Protein AF-A0A8X6NR21-F1 (afdb_monomer_lite)

Structure (mmCIF, N/CA/C/O backbone):
data_AF-A0A8X6NR21-F1
#
_entry.id   AF-A0A8X6NR21-F1
#
loop_
_atom_site.group_PDB
_atom_site.id
_atom_site.type_symbol
_atom_site.label_atom_id
_atom_site.label_alt_id
_atom_site.label_comp_id
_atom_site.label_asym_id
_atom_site.label_entity_id
_atom_site.label_seq_id
_atom_site.pdbx_PDB_ins_code
_atom_site.Cartn_x
_atom_site.Cartn_y
_atom_site.Cartn_z
_atom_site.occupancy
_atom_site.B_iso_or_equiv
_atom_site.auth_seq_id
_atom_site.auth_comp_id
_atom_site.auth_asym_id
_atom_site.auth_atom_id
_atom_site.pdbx_PDB_model_num
ATOM 1 N N . MET A 1 1 ? -17.886 29.042 43.749 1.00 40.25 1 MET A N 1
ATOM 2 C CA . MET A 1 1 ? -17.310 27.798 44.294 1.00 40.25 1 MET A CA 1
ATOM 3 C C . MET A 1 1 ? -17.239 26.826 43.134 1.00 40.25 1 MET A C 1
ATOM 5 O O . MET A 1 1 ? -18.283 26.538 42.570 1.00 40.25 1 MET A O 1
ATOM 9 N N . ALA A 1 2 ? -16.041 26.471 42.668 1.00 50.81 2 ALA A N 1
ATOM 10 C CA . ALA A 1 2 ? -15.896 25.504 41.584 1.00 50.81 2 ALA A CA 1
ATOM 11 C C . ALA A 1 2 ? -16.081 24.106 42.188 1.00 50.81 2 ALA A C 1
ATOM 13 O O . ALA A 1 2 ? -15.256 23.679 42.990 1.00 50.81 2 ALA A O 1
ATOM 14 N N . GLU A 1 3 ? -17.200 23.450 41.881 1.00 58.75 3 GLU A N 1
ATOM 15 C CA . GLU A 1 3 ? -17.412 22.038 42.200 1.00 58.75 3 GLU A CA 1
ATOM 16 C C . GLU A 1 3 ? -16.395 21.216 41.404 1.00 58.75 3 GLU A C 1
ATOM 18 O O . GLU A 1 3 ? -16.490 21.086 40.182 1.00 58.75 3 GLU A O 1
ATOM 23 N N . GLU A 1 4 ? -15.377 20.701 42.088 1.00 60.81 4 GLU A N 1
ATOM 24 C CA . GLU A 1 4 ? -14.454 19.734 41.509 1.00 60.81 4 GLU A CA 1
ATOM 25 C C . GLU A 1 4 ? -15.207 18.418 41.310 1.00 60.81 4 GLU A C 1
ATOM 27 O O . GLU A 1 4 ? -15.343 17.608 42.225 1.00 60.81 4 GLU A O 1
ATOM 32 N N . VAL A 1 5 ? -15.751 18.224 40.107 1.00 62.97 5 VAL A N 1
ATOM 33 C CA . VAL A 1 5 ? -16.403 16.968 39.731 1.00 62.97 5 VAL A CA 1
ATOM 34 C C . VAL A 1 5 ? -15.390 15.831 39.920 1.00 62.97 5 VAL A C 1
ATOM 36 O O . VAL A 1 5 ? -14.319 15.863 39.299 1.00 62.97 5 VAL A O 1
ATOM 39 N N . PRO A 1 6 ? -15.690 14.818 40.752 1.00 70.19 6 PRO A N 1
ATOM 40 C CA . PRO A 1 6 ? -14.747 13.753 41.047 1.00 70.19 6 PRO A CA 1
ATOM 41 C C . PRO A 1 6 ? -14.345 13.036 39.755 1.00 70.19 6 PRO A C 1
ATOM 43 O O . PRO A 1 6 ? -15.181 12.713 38.910 1.00 70.19 6 PRO A O 1
ATOM 46 N N . GLN A 1 7 ? -13.048 12.753 39.592 1.00 61.66 7 GLN A N 1
ATOM 47 C CA . GLN A 1 7 ? -12.476 12.157 38.371 1.00 61.66 7 GLN A CA 1
ATOM 48 C C . GLN A 1 7 ? -13.188 10.863 37.921 1.00 61.66 7 GLN A C 1
ATOM 50 O O . GLN A 1 7 ? -13.223 10.546 36.730 1.00 61.66 7 GLN A O 1
ATOM 55 N N . GLN A 1 8 ? -13.810 10.138 38.855 1.00 63.38 8 GLN A N 1
ATOM 56 C CA . GLN A 1 8 ? -14.623 8.952 38.575 1.00 63.38 8 GLN A CA 1
ATOM 57 C C . GLN A 1 8 ? -15.921 9.257 37.811 1.00 63.38 8 GLN A C 1
ATOM 59 O O . GLN A 1 8 ? -16.367 8.441 37.006 1.00 63.38 8 GLN A O 1
ATOM 64 N N . GLU A 1 9 ? -16.535 10.415 38.035 1.00 70.69 9 GLU A N 1
ATOM 65 C CA . GLU A 1 9 ? -17.788 10.800 37.386 1.00 70.69 9 GLU A CA 1
ATOM 66 C C . GLU A 1 9 ? -17.547 11.238 35.939 1.00 70.69 9 GLU A C 1
ATOM 68 O O . GLU A 1 9 ? -18.259 10.814 35.029 1.00 70.69 9 GLU A O 1
ATOM 73 N N . LEU A 1 10 ? -16.439 11.947 35.696 1.00 69.12 10 LEU A N 1
ATOM 74 C CA . LEU A 1 10 ? -15.949 12.264 34.351 1.00 69.12 10 LEU A CA 1
ATOM 75 C C . LEU A 1 10 ? -15.644 11.001 33.527 1.00 69.12 10 LEU A C 1
ATOM 77 O O . LEU A 1 10 ? -15.939 10.956 32.332 1.00 69.12 10 LEU A O 1
ATOM 81 N N . ALA A 1 11 ? -15.079 9.960 34.148 1.00 75.75 11 ALA A N 1
ATOM 82 C CA . ALA A 1 11 ? -14.818 8.685 33.477 1.00 75.75 11 ALA A CA 1
ATOM 83 C C . ALA A 1 11 ? -16.121 7.964 33.082 1.00 75.75 11 ALA A C 1
ATOM 85 O O . ALA A 1 11 ? -16.253 7.502 31.946 1.00 75.75 11 ALA A O 1
ATOM 86 N N . LYS A 1 12 ? -17.115 7.936 33.980 1.00 80.31 12 LYS A N 1
ATOM 87 C CA . LYS A 1 12 ? -18.441 7.356 33.706 1.00 80.31 12 LYS A CA 1
ATOM 88 C C . LYS A 1 12 ? -19.175 8.101 32.593 1.00 80.31 12 LYS A C 1
ATOM 90 O O . LYS A 1 12 ? -19.742 7.460 31.712 1.00 80.31 12 LYS A O 1
ATOM 95 N N . GLN A 1 13 ? -19.118 9.434 32.588 1.00 84.06 13 GLN A N 1
ATOM 96 C CA . GLN A 1 13 ? -19.727 10.250 31.534 1.00 84.06 13 GLN A CA 1
ATOM 97 C C . GLN A 1 13 ? -19.091 9.977 30.163 1.00 84.06 13 GLN A C 1
ATOM 99 O O . GLN A 1 13 ? -19.808 9.806 29.177 1.00 84.06 13 GLN A O 1
ATOM 104 N N . LYS A 1 14 ? -17.758 9.850 30.095 1.00 83.56 14 LYS A N 1
ATOM 105 C CA . LYS A 1 14 ? -17.044 9.507 28.852 1.00 83.56 14 LYS A CA 1
ATOM 106 C C . LYS A 1 14 ? -17.383 8.103 28.350 1.00 83.56 14 LYS A C 1
ATOM 108 O O . LYS A 1 14 ? -17.638 7.938 27.158 1.00 83.56 14 LYS A O 1
ATOM 113 N N . LEU A 1 15 ? -17.429 7.110 29.241 1.00 86.06 15 LEU A N 1
ATOM 114 C CA . LEU A 1 15 ? -17.800 5.739 28.881 1.00 86.06 15 LEU A CA 1
ATOM 115 C C . LEU A 1 15 ? -19.254 5.663 28.399 1.00 86.06 15 LEU A C 1
ATOM 117 O O . LEU A 1 15 ? -19.534 5.032 27.384 1.00 86.06 15 LEU A O 1
ATOM 121 N N . TYR A 1 16 ? -20.173 6.356 29.074 1.00 87.19 16 TYR A N 1
ATOM 122 C CA . TYR A 1 16 ? -21.576 6.413 28.671 1.00 87.19 16 TYR A CA 1
ATOM 123 C C . TYR A 1 16 ? -21.760 7.110 27.317 1.00 87.19 16 TYR A C 1
ATOM 125 O O . TYR A 1 16 ? -22.505 6.623 26.467 1.00 87.19 16 TYR A O 1
ATOM 133 N N . ALA A 1 17 ? -21.038 8.207 27.071 1.00 88.69 17 ALA A N 1
ATOM 134 C CA . ALA A 1 17 ? -21.036 8.881 25.775 1.00 88.69 17 ALA A CA 1
ATOM 135 C C . ALA A 1 17 ? -20.477 7.979 24.661 1.00 88.69 17 ALA A C 1
ATOM 137 O O . ALA A 1 17 ? -21.060 7.904 23.576 1.00 88.69 17 ALA A O 1
ATOM 138 N N . LYS A 1 18 ? -19.389 7.244 24.934 1.00 87.88 18 LYS A N 1
ATOM 139 C CA . LYS A 1 18 ? -18.841 6.242 24.012 1.00 87.88 18 LYS A CA 1
ATOM 140 C C . LYS A 1 18 ? -19.875 5.162 23.709 1.00 87.88 18 LYS A C 1
ATOM 142 O O . LYS A 1 18 ? -20.161 4.931 22.539 1.00 87.88 18 LYS A O 1
ATOM 147 N N . PHE A 1 19 ? -20.491 4.586 24.738 1.00 89.00 19 PHE A N 1
ATOM 148 C CA . PHE A 1 19 ? -21.525 3.565 24.600 1.00 89.00 19 PHE A CA 1
ATOM 149 C C . PHE A 1 19 ? -22.723 4.058 23.780 1.00 89.00 19 PHE A C 1
ATOM 151 O O . PHE A 1 19 ? -23.177 3.361 22.880 1.00 89.00 19 PHE A O 1
ATOM 158 N N . LYS A 1 20 ? -23.202 5.287 24.007 1.00 92.06 20 LYS A N 1
ATOM 159 C CA . LYS A 1 20 ? -24.276 5.878 23.192 1.00 92.06 20 LYS A CA 1
ATOM 160 C C . LYS A 1 20 ? -23.907 6.014 21.714 1.00 92.06 20 LYS A C 1
ATOM 162 O O . LYS A 1 20 ? -24.794 5.930 20.873 1.00 92.06 20 LYS A O 1
ATOM 167 N N . ARG A 1 21 ? -22.625 6.219 21.398 1.00 89.00 21 ARG A N 1
ATOM 168 C CA . ARG A 1 21 ? -22.136 6.384 20.023 1.00 89.00 21 ARG A CA 1
ATOM 169 C C . ARG A 1 21 ? -21.827 5.057 19.328 1.00 89.00 21 ARG A C 1
ATOM 171 O O . ARG A 1 21 ? -22.114 4.923 18.146 1.00 89.00 21 ARG A O 1
ATOM 178 N N . THR A 1 22 ? -21.185 4.120 20.022 1.00 87.88 22 THR A N 1
ATOM 179 C CA . THR A 1 22 ? -20.636 2.889 19.421 1.00 87.88 22 THR A CA 1
ATOM 180 C C . THR A 1 22 ? -21.384 1.624 19.828 1.00 87.88 22 THR A C 1
ATOM 182 O O . THR A 1 22 ? -21.144 0.574 19.240 1.00 87.88 22 THR A O 1
ATOM 185 N N . GLY A 1 23 ? -22.237 1.688 20.853 1.00 90.38 23 GLY A N 1
ATOM 186 C CA . GLY A 1 23 ? -22.860 0.520 21.478 1.00 90.38 23 GLY A CA 1
ATOM 187 C C . GLY A 1 23 ? -21.883 -0.371 22.253 1.00 90.38 23 GLY A C 1
ATOM 188 O O . GLY A 1 23 ? -22.291 -1.414 22.751 1.00 90.38 23 GLY A O 1
ATOM 189 N N . SER A 1 24 ? -20.606 0.017 22.365 1.00 85.62 24 SER A N 1
ATOM 190 C CA . SER A 1 24 ? -19.562 -0.792 22.997 1.00 85.62 24 SER A CA 1
ATOM 191 C C . SER A 1 24 ? -19.037 -0.143 24.274 1.00 85.62 24 SER A C 1
ATOM 193 O O . SER A 1 24 ? -18.783 1.063 24.322 1.00 85.62 24 SER A O 1
ATOM 195 N N . VAL A 1 25 ? -18.873 -0.978 25.300 1.00 87.06 25 VAL A N 1
ATOM 196 C CA . VAL A 1 25 ? -18.194 -0.653 26.563 1.00 87.06 25 VAL A CA 1
ATOM 197 C C . VAL A 1 25 ? -16.727 -1.086 26.557 1.00 87.06 25 VAL A C 1
ATOM 199 O O . VAL A 1 25 ? -16.014 -0.801 27.514 1.00 87.06 25 VAL A O 1
ATOM 202 N N . GLU A 1 26 ? -16.275 -1.770 25.501 1.00 85.62 26 GLU A N 1
ATOM 203 C CA . GLU A 1 26 ? -14.873 -2.152 25.359 1.00 85.62 26 GLU A CA 1
ATOM 204 C C . GLU A 1 26 ? -14.003 -0.912 25.150 1.00 85.62 26 GLU A C 1
ATOM 206 O O . GLU A 1 26 ? -14.407 0.054 24.491 1.00 85.62 26 GLU A O 1
ATOM 211 N N . ASP A 1 27 ? -12.786 -0.944 25.687 1.00 80.12 27 ASP A N 1
ATOM 212 C CA . ASP A 1 27 ? -11.780 0.078 25.421 1.00 80.12 27 ASP A CA 1
ATOM 213 C C . ASP A 1 27 ? -11.417 0.131 23.934 1.00 80.12 27 ASP A C 1
ATOM 215 O O . ASP A 1 27 ? -11.557 -0.840 23.186 1.00 80.12 27 ASP A O 1
ATOM 219 N N . ASP A 1 28 ? -10.972 1.303 23.476 1.00 77.38 28 ASP A N 1
ATOM 220 C CA . ASP A 1 28 ? -10.538 1.436 22.090 1.00 77.38 28 ASP A CA 1
ATOM 221 C C . ASP A 1 28 ? -9.314 0.547 21.868 1.00 77.38 28 ASP A C 1
ATOM 223 O O . ASP A 1 28 ? -8.331 0.605 22.614 1.00 77.38 28 ASP A O 1
ATOM 227 N N . LYS A 1 29 ? -9.373 -0.297 20.833 1.00 78.25 29 LYS A N 1
ATOM 228 C CA . LYS A 1 29 ? -8.227 -1.117 20.438 1.00 78.25 29 LYS A CA 1
ATOM 229 C C . LYS A 1 29 ? -7.040 -0.188 20.189 1.00 78.25 29 LYS A C 1
ATOM 231 O O . LYS A 1 29 ? -7.195 0.853 19.548 1.00 78.25 29 LYS A O 1
ATOM 236 N N . LYS A 1 30 ? -5.857 -0.572 20.689 1.00 78.81 30 LYS A N 1
ATOM 237 C CA . LYS A 1 30 ? -4.599 0.146 20.423 1.00 78.81 30 LYS A CA 1
ATOM 238 C C . LYS A 1 30 ? -4.532 0.494 18.939 1.00 78.81 30 LYS A C 1
ATOM 240 O O . LYS A 1 30 ? -4.756 -0.386 18.108 1.00 78.81 30 LYS A O 1
ATOM 245 N N . ALA A 1 31 ? -4.253 1.765 18.647 1.00 72.38 31 ALA A N 1
ATOM 246 C CA . ALA A 1 31 ? -4.239 2.302 17.294 1.00 72.38 31 ALA A CA 1
ATOM 247 C C . ALA A 1 31 ? -3.476 1.355 16.358 1.00 72.38 31 ALA A C 1
ATOM 249 O O . ALA A 1 31 ? -2.277 1.120 16.526 1.00 72.38 31 ALA A O 1
ATOM 250 N N . MET A 1 32 ? -4.202 0.758 15.414 1.00 69.94 32 MET A N 1
ATOM 251 C CA . MET A 1 32 ? -3.610 -0.110 14.408 1.00 69.94 32 MET A CA 1
ATOM 252 C C . MET A 1 32 ? -2.820 0.773 13.440 1.00 69.94 32 MET A C 1
ATOM 254 O O . MET A 1 32 ? -3.276 1.862 13.087 1.00 69.94 32 MET A O 1
ATOM 258 N N . ALA A 1 33 ? -1.626 0.329 13.040 1.00 72.38 33 ALA A N 1
ATOM 259 C CA . ALA A 1 33 ? -0.821 1.062 12.069 1.00 72.38 33 ALA A CA 1
ATOM 260 C C . ALA A 1 33 ? -1.650 1.319 10.803 1.00 72.38 33 ALA A C 1
ATOM 262 O O . ALA A 1 33 ? -2.366 0.431 10.335 1.00 72.38 33 ALA A O 1
ATOM 263 N N . THR A 1 34 ? -1.566 2.537 10.269 1.00 72.81 34 THR A N 1
ATOM 264 C CA . THR A 1 34 ? -2.299 2.928 9.065 1.00 72.81 34 THR A CA 1
ATOM 265 C C . THR A 1 34 ? -1.955 1.983 7.918 1.00 72.81 34 THR A C 1
ATOM 267 O O . THR A 1 34 ? -0.787 1.766 7.586 1.00 72.81 34 THR A O 1
ATOM 270 N N . ALA A 1 35 ? -2.985 1.385 7.320 1.00 71.25 35 ALA A N 1
ATOM 271 C CA . ALA A 1 35 ? -2.806 0.507 6.177 1.00 71.25 35 ALA A CA 1
ATOM 272 C C . ALA A 1 35 ? -2.260 1.319 4.995 1.00 71.25 35 ALA A C 1
ATOM 274 O O . ALA A 1 35 ? -2.817 2.350 4.621 1.00 71.25 35 ALA A O 1
ATOM 275 N N . THR A 1 36 ? -1.159 0.860 4.402 1.00 76.44 36 THR A N 1
ATOM 276 C CA . THR A 1 36 ? -0.680 1.410 3.132 1.00 76.44 36 THR A CA 1
ATOM 277 C C . THR A 1 36 ? -1.588 0.894 2.022 1.00 76.44 36 THR A C 1
ATOM 279 O O . THR A 1 36 ? -1.566 -0.299 1.725 1.00 76.44 36 THR A O 1
ATOM 282 N N . VAL A 1 37 ? -2.394 1.781 1.438 1.00 78.00 37 VAL A N 1
ATOM 283 C CA . VAL A 1 37 ? -3.253 1.459 0.294 1.00 78.00 37 VAL A CA 1
ATOM 284 C C . VAL A 1 37 ? -2.402 1.466 -0.973 1.00 78.00 37 VAL A C 1
ATOM 286 O O . VAL A 1 37 ? -1.735 2.458 -1.267 1.00 78.00 37 VAL A O 1
ATOM 289 N N . ILE A 1 38 ? -2.408 0.354 -1.707 1.00 82.69 38 ILE A N 1
ATOM 290 C CA . ILE A 1 38 ? -1.815 0.268 -3.043 1.00 82.69 38 ILE A CA 1
ATOM 291 C C . ILE A 1 38 ? -2.829 0.854 -4.023 1.00 82.69 38 ILE A C 1
ATOM 293 O O . ILE A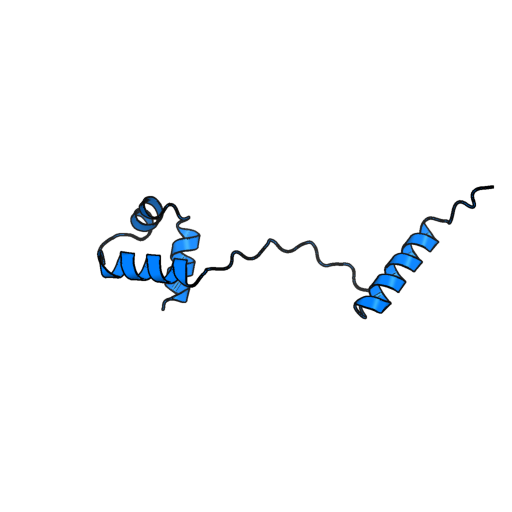 1 38 ? -3.947 0.356 -4.124 1.00 82.69 38 ILE A O 1
ATOM 297 N N . THR A 1 39 ? -2.455 1.930 -4.709 1.00 83.38 39 THR A N 1
ATOM 298 C CA . THR A 1 39 ? -3.312 2.579 -5.706 1.00 83.38 39 THR A CA 1
ATOM 299 C C . THR A 1 39 ? -3.227 1.862 -7.051 1.00 83.38 39 THR A C 1
ATOM 301 O O . THR A 1 39 ? -2.193 1.280 -7.383 1.00 83.38 39 THR A O 1
ATOM 304 N N . ASP A 1 40 ? -4.282 1.956 -7.862 1.00 84.56 40 ASP A N 1
ATOM 305 C CA . ASP A 1 40 ? -4.300 1.362 -9.209 1.00 84.56 40 ASP A CA 1
ATOM 306 C C . ASP A 1 40 ? -3.207 1.951 -10.113 1.00 84.56 40 ASP A C 1
ATOM 308 O O . ASP A 1 40 ? -2.578 1.233 -10.881 1.00 84.56 40 ASP A O 1
ATOM 312 N N . CYS A 1 41 ? -2.878 3.234 -9.934 1.00 83.56 41 CYS A N 1
ATOM 313 C CA . CYS A 1 41 ? -1.743 3.871 -10.607 1.00 83.56 41 CYS A CA 1
ATOM 314 C C . CYS A 1 41 ? -0.405 3.188 -10.261 1.00 83.56 41 CYS A C 1
ATOM 316 O O . CYS A 1 41 ? 0.409 2.937 -11.143 1.00 83.56 41 CYS A O 1
ATOM 318 N N . ALA A 1 42 ? -0.181 2.820 -8.993 1.00 83.19 42 ALA A N 1
ATOM 319 C CA . ALA A 1 42 ? 1.040 2.118 -8.596 1.00 83.19 42 ALA A CA 1
ATOM 320 C C . ALA A 1 42 ? 1.112 0.702 -9.186 1.00 83.19 42 ALA A C 1
ATOM 322 O O . ALA A 1 42 ? 2.198 0.243 -9.532 1.00 83.19 42 ALA A O 1
ATOM 323 N N . LYS A 1 43 ? -0.034 0.026 -9.320 1.00 85.50 43 LYS A N 1
ATOM 324 C CA . LYS A 1 43 ? -0.129 -1.270 -10.003 1.00 85.50 43 LYS A CA 1
ATOM 325 C C . LYS A 1 43 ? 0.240 -1.142 -11.476 1.00 85.50 43 LYS A C 1
ATOM 327 O O . LYS A 1 43 ? 1.088 -1.888 -11.944 1.00 85.50 43 LYS A O 1
ATOM 332 N N . GLN A 1 44 ? -0.324 -0.149 -12.155 1.00 87.12 44 GLN A N 1
ATOM 333 C CA . GLN A 1 44 ? -0.101 0.086 -13.578 1.00 87.12 44 GLN A CA 1
ATOM 334 C C . GLN A 1 44 ? 1.361 0.436 -13.882 1.00 87.12 44 GLN A C 1
ATOM 336 O O . GLN A 1 44 ? 1.957 -0.152 -14.771 1.00 87.12 44 GLN A O 1
ATOM 341 N N . VAL A 1 45 ? 1.991 1.285 -13.062 1.00 86.56 45 VAL A N 1
ATOM 342 C CA . VAL A 1 45 ? 3.425 1.603 -13.194 1.00 86.56 45 VAL A CA 1
ATOM 343 C C . VAL A 1 45 ? 4.304 0.360 -13.033 1.00 86.56 45 VAL A C 1
ATOM 345 O O . VAL A 1 45 ? 5.305 0.222 -13.731 1.00 86.56 45 VAL A O 1
ATOM 348 N N . VAL A 1 46 ? 3.965 -0.536 -12.102 1.00 86.81 46 VAL A N 1
ATOM 349 C CA . VAL A 1 46 ? 4.708 -1.789 -11.905 1.00 86.81 46 VAL A CA 1
ATOM 350 C C . VAL A 1 46 ? 4.489 -2.741 -13.080 1.00 86.81 46 VAL A C 1
ATOM 352 O O . VAL A 1 46 ? 5.459 -3.332 -13.553 1.00 86.81 46 VAL A O 1
ATOM 355 N N . ASP A 1 47 ? 3.256 -2.857 -13.563 1.00 88.38 47 ASP A N 1
ATOM 356 C CA . ASP A 1 47 ? 2.900 -3.699 -14.705 1.00 88.38 47 ASP A CA 1
ATOM 357 C C . ASP A 1 47 ? 3.606 -3.233 -15.991 1.00 88.38 47 ASP A C 1
ATOM 359 O O . ASP A 1 47 ? 4.358 -3.997 -16.595 1.00 88.38 47 ASP A O 1
ATOM 363 N N . ASP A 1 48 ? 3.514 -1.940 -16.322 1.00 87.81 48 ASP A N 1
ATOM 364 C CA . ASP A 1 48 ? 4.199 -1.321 -17.465 1.00 87.81 48 ASP A CA 1
ATOM 365 C C . ASP A 1 48 ? 5.725 -1.504 -17.383 1.00 87.81 48 ASP A C 1
ATOM 367 O O . ASP A 1 48 ? 6.405 -1.795 -18.375 1.00 87.81 48 ASP A O 1
ATOM 371 N N . PHE A 1 49 ? 6.285 -1.370 -16.176 1.00 86.12 49 PHE A N 1
ATOM 372 C CA . PHE A 1 49 ? 7.715 -1.538 -15.942 1.00 86.12 49 PHE A CA 1
ATOM 373 C C . PHE A 1 49 ? 8.177 -2.967 -16.258 1.00 86.12 49 PHE A C 1
ATOM 375 O O . PHE A 1 49 ? 9.155 -3.147 -16.987 1.00 86.12 49 PHE A O 1
ATOM 382 N N . PHE A 1 50 ? 7.477 -3.987 -15.754 1.00 84.38 50 PHE A N 1
ATOM 383 C CA . PHE A 1 50 ? 7.843 -5.386 -15.997 1.00 84.38 50 PHE A CA 1
ATOM 384 C C . PHE A 1 50 ? 7.428 -5.897 -17.383 1.00 84.38 50 PHE A C 1
ATOM 386 O O . PHE A 1 50 ? 8.072 -6.818 -17.888 1.00 84.38 50 PHE A O 1
ATOM 393 N N . ALA A 1 51 ? 6.439 -5.276 -18.030 1.00 84.56 51 ALA A N 1
ATOM 394 C CA . ALA A 1 51 ? 6.102 -5.534 -19.427 1.00 84.56 51 ALA A CA 1
ATOM 395 C C . ALA A 1 51 ? 7.232 -5.096 -20.376 1.00 84.56 51 ALA A C 1
ATOM 397 O O . ALA A 1 51 ? 7.523 -5.784 -21.354 1.00 84.56 51 ALA A O 1
ATOM 398 N N . SER A 1 52 ? 7.901 -3.978 -20.071 1.00 80.94 52 SER A N 1
ATOM 399 C CA . SER A 1 52 ? 9.020 -3.470 -20.877 1.00 80.94 52 SER A C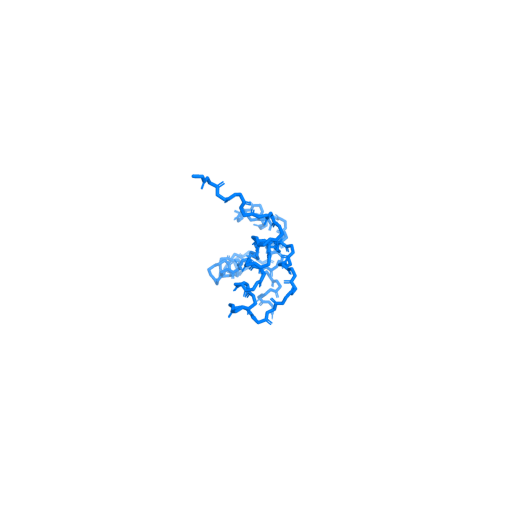A 1
ATOM 400 C C . SER A 1 52 ? 10.359 -4.172 -20.613 1.00 80.94 52 SER A C 1
ATOM 402 O O . SER A 1 52 ? 11.199 -4.240 -21.510 1.00 80.94 52 SER A O 1
ATOM 404 N N . ASP A 1 53 ? 10.575 -4.701 -19.403 1.00 71.69 53 ASP A N 1
ATOM 405 C CA . ASP A 1 53 ? 11.881 -5.222 -18.984 1.00 71.69 53 ASP A CA 1
ATOM 406 C C . ASP A 1 53 ? 11.742 -6.485 -18.106 1.00 71.69 53 ASP A C 1
ATOM 408 O O . ASP A 1 53 ? 12.059 -6.522 -16.912 1.00 71.69 53 ASP A O 1
ATOM 412 N N . GLN A 1 54 ? 11.251 -7.556 -18.739 1.00 67.25 54 GLN A N 1
ATOM 413 C CA . GLN A 1 54 ? 10.820 -8.814 -18.110 1.00 67.25 54 GLN A CA 1
ATOM 414 C C . GLN A 1 54 ? 11.942 -9.602 -17.398 1.00 67.25 54 GLN A C 1
ATOM 416 O O . GLN A 1 54 ? 11.676 -10.538 -16.647 1.00 67.25 54 GLN A O 1
ATOM 421 N N . THR A 1 55 ? 13.211 -9.232 -17.607 1.00 70.00 55 THR A N 1
ATOM 422 C CA . THR A 1 55 ? 14.383 -9.950 -17.064 1.00 70.00 55 THR A CA 1
ATOM 423 C C . THR A 1 55 ? 14.968 -9.325 -15.794 1.00 70.00 55 THR A C 1
ATOM 425 O O . THR A 1 55 ? 15.895 -9.880 -15.192 1.00 70.00 55 THR A O 1
ATOM 428 N N . ARG A 1 56 ? 14.450 -8.175 -15.338 1.00 73.75 56 ARG A N 1
ATOM 429 C CA . ARG A 1 56 ? 15.019 -7.489 -14.172 1.00 73.75 56 ARG A CA 1
ATOM 430 C C . ARG A 1 56 ? 14.597 -8.116 -12.853 1.00 73.75 56 ARG A C 1
ATOM 432 O O . ARG A 1 56 ? 13.429 -8.353 -12.572 1.00 73.75 56 ARG A O 1
ATOM 439 N N . SER A 1 57 ? 15.575 -8.280 -11.962 1.00 84.31 57 SER A N 1
ATOM 440 C CA . SER A 1 57 ? 15.295 -8.684 -10.582 1.00 84.31 57 SER A CA 1
ATOM 441 C C . SER A 1 57 ? 14.453 -7.635 -9.837 1.00 84.31 57 SER A C 1
ATOM 443 O O . SER A 1 57 ? 14.701 -6.430 -9.934 1.00 84.31 57 SER A O 1
ATOM 445 N N . VAL A 1 58 ? 13.536 -8.102 -8.984 1.00 84.25 58 VAL A N 1
ATOM 446 C CA . VAL A 1 58 ? 12.658 -7.263 -8.139 1.00 84.25 58 VAL A CA 1
ATOM 447 C C . VAL A 1 58 ? 13.445 -6.260 -7.285 1.00 84.25 58 VAL A C 1
ATOM 449 O O . VAL A 1 58 ? 12.983 -5.155 -7.019 1.00 84.25 58 VAL A O 1
ATOM 452 N N . ARG A 1 59 ? 14.669 -6.613 -6.868 1.00 85.38 59 ARG A N 1
ATOM 453 C CA . ARG A 1 59 ? 15.546 -5.696 -6.126 1.00 85.38 59 ARG A CA 1
ATOM 454 C C . ARG A 1 59 ? 15.927 -4.472 -6.963 1.00 85.38 59 ARG A C 1
ATOM 456 O O . ARG A 1 59 ? 15.848 -3.359 -6.460 1.00 85.38 59 ARG A O 1
ATOM 463 N N . ARG A 1 60 ? 16.326 -4.679 -8.220 1.00 85.75 60 ARG A N 1
ATOM 464 C CA . ARG A 1 60 ? 16.730 -3.594 -9.125 1.00 85.75 60 ARG A CA 1
ATOM 465 C C . ARG A 1 60 ? 15.539 -2.749 -9.561 1.00 85.75 60 ARG A C 1
ATOM 467 O O . ARG A 1 60 ? 15.662 -1.534 -9.625 1.00 85.75 60 ARG A O 1
ATOM 474 N N . ALA A 1 61 ? 14.389 -3.379 -9.787 1.00 86.19 61 ALA A N 1
ATOM 475 C CA . ALA A 1 61 ? 13.138 -2.678 -10.063 1.00 86.19 61 ALA A CA 1
ATOM 476 C C . ALA A 1 61 ? 12.740 -1.740 -8.909 1.00 86.19 61 ALA A C 1
ATOM 478 O O . ALA A 1 61 ? 12.447 -0.571 -9.136 1.00 86.19 61 ALA A O 1
ATOM 479 N N . ALA A 1 62 ? 12.822 -2.218 -7.662 1.00 88.19 62 ALA A N 1
ATOM 480 C CA . ALA A 1 62 ? 12.538 -1.413 -6.473 1.00 88.19 62 ALA A CA 1
ATOM 481 C C . ALA A 1 62 ? 13.470 -0.193 -6.342 1.00 88.19 62 ALA A C 1
ATOM 483 O O . ALA A 1 62 ? 13.007 0.902 -6.031 1.00 88.19 62 ALA A O 1
ATOM 484 N N . GLU A 1 63 ? 14.768 -0.373 -6.618 1.00 89.00 63 GLU A N 1
ATOM 485 C CA . GLU A 1 63 ? 15.751 0.719 -6.635 1.00 89.00 63 GLU A CA 1
ATOM 486 C C . GLU A 1 63 ? 15.417 1.773 -7.708 1.00 89.00 63 GLU A C 1
ATOM 488 O O . GLU A 1 63 ? 15.487 2.964 -7.419 1.00 89.00 63 GLU A O 1
ATOM 493 N N . MET A 1 64 ? 15.004 1.362 -8.915 1.00 86.06 64 MET A N 1
ATOM 494 C CA . MET A 1 64 ? 14.686 2.297 -10.008 1.00 86.06 64 MET A CA 1
ATOM 495 C C . MET A 1 64 ? 13.355 3.028 -9.817 1.00 86.06 64 MET A C 1
ATOM 497 O O . MET A 1 64 ? 13.257 4.214 -10.111 1.00 86.06 64 MET A O 1
ATOM 501 N N . LEU A 1 65 ? 12.338 2.329 -9.312 1.00 84.81 65 LEU A N 1
ATOM 502 C CA . LEU A 1 65 ? 11.015 2.895 -9.044 1.00 84.81 65 LEU A CA 1
ATOM 503 C C . LEU A 1 65 ? 10.979 3.718 -7.742 1.00 84.81 65 LEU A C 1
ATOM 505 O O . LEU A 1 65 ? 9.960 4.326 -7.427 1.00 84.81 65 LEU A O 1
ATOM 509 N N . GLY A 1 66 ? 12.064 3.721 -6.957 1.00 87.31 66 GLY A N 1
ATOM 510 C CA . GLY A 1 66 ? 12.145 4.454 -5.690 1.00 87.31 66 GLY A CA 1
ATOM 511 C C . GLY A 1 66 ? 11.2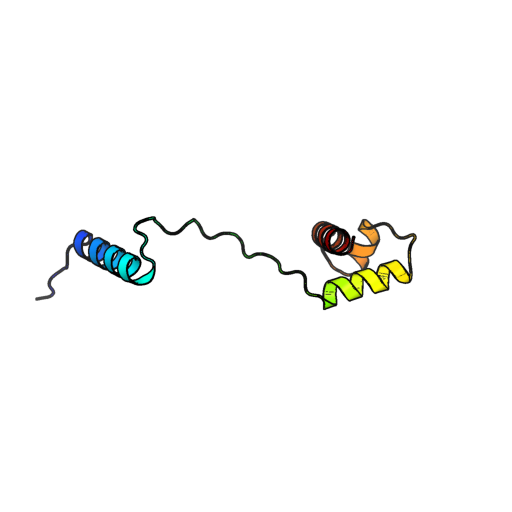02 3.924 -4.603 1.00 87.31 66 GLY A C 1
ATOM 512 O O . GLY A 1 66 ? 10.914 4.621 -3.630 1.00 87.31 66 GLY A O 1
ATOM 513 N N . ILE A 1 67 ? 10.714 2.691 -4.745 1.00 88.62 67 ILE A N 1
ATOM 514 C CA . ILE A 1 67 ? 9.770 2.061 -3.817 1.00 88.62 67 ILE A CA 1
ATOM 515 C C . ILE A 1 67 ? 10.453 0.967 -3.006 1.00 88.62 67 ILE A C 1
ATOM 517 O O . ILE A 1 67 ? 11.377 0.290 -3.450 1.00 88.62 67 ILE A O 1
ATOM 521 N N . LYS A 1 68 ? 9.976 0.748 -1.777 1.00 90.25 68 LYS A N 1
ATOM 522 C CA . LYS A 1 68 ? 10.490 -0.341 -0.938 1.00 90.25 68 LYS A CA 1
ATOM 523 C C . LYS A 1 68 ? 10.271 -1.678 -1.642 1.00 90.25 68 LYS A C 1
ATOM 525 O O . LYS A 1 68 ? 9.163 -1.971 -2.083 1.00 90.25 68 LYS A O 1
ATOM 530 N N . ARG A 1 69 ? 11.288 -2.544 -1.642 1.00 90.62 69 ARG A N 1
ATOM 531 C CA . ARG A 1 69 ? 11.196 -3.901 -2.212 1.00 90.62 69 ARG A CA 1
ATOM 532 C C . ARG A 1 69 ? 9.992 -4.687 -1.684 1.00 90.62 69 ARG A C 1
ATOM 534 O O . ARG A 1 69 ? 9.335 -5.375 -2.451 1.00 90.62 69 ARG A O 1
ATOM 541 N N . THR A 1 70 ? 9.688 -4.565 -0.393 1.00 90.06 70 THR A N 1
ATOM 542 C CA . THR A 1 70 ? 8.529 -5.225 0.229 1.00 90.06 70 THR A CA 1
ATOM 543 C C . THR A 1 70 ? 7.194 -4.688 -0.282 1.00 90.06 70 THR A C 1
ATOM 545 O O . THR A 1 70 ? 6.238 -5.449 -0.386 1.00 90.06 70 THR A O 1
ATOM 548 N N . LEU A 1 71 ? 7.124 -3.397 -0.618 1.00 88.44 71 LEU A N 1
ATOM 549 C CA . LEU A 1 71 ? 5.948 -2.793 -1.237 1.00 88.44 71 LEU A CA 1
ATOM 550 C C . LEU A 1 71 ? 5.805 -3.271 -2.684 1.00 88.44 71 LEU A C 1
ATOM 552 O O . LEU A 1 71 ? 4.723 -3.701 -3.057 1.00 88.44 71 LEU A O 1
ATOM 556 N N . LEU A 1 72 ? 6.897 -3.298 -3.453 1.00 90.38 72 LEU A N 1
ATOM 557 C CA . LEU A 1 72 ? 6.892 -3.832 -4.817 1.00 90.38 72 LEU A CA 1
ATOM 558 C C . LEU A 1 72 ? 6.433 -5.295 -4.857 1.00 90.38 72 LEU A C 1
ATOM 560 O O . LEU A 1 72 ? 5.568 -5.641 -5.646 1.00 90.38 72 LEU A O 1
ATOM 564 N N . GLN A 1 73 ? 6.940 -6.140 -3.956 1.00 89.75 73 GLN A N 1
ATOM 565 C CA . GLN A 1 73 ? 6.503 -7.538 -3.853 1.00 89.75 73 GLN A CA 1
ATOM 566 C C . GLN A 1 73 ? 5.018 -7.677 -3.502 1.00 89.75 73 GLN A C 1
ATOM 568 O O . GLN A 1 73 ? 4.373 -8.606 -3.976 1.00 89.75 73 GLN A O 1
ATOM 573 N N . ARG A 1 74 ? 4.470 -6.772 -2.679 1.00 89.38 74 ARG A N 1
ATOM 574 C CA . ARG A 1 74 ? 3.027 -6.740 -2.408 1.00 89.38 74 ARG A CA 1
ATOM 575 C C . ARG A 1 74 ? 2.234 -6.351 -3.651 1.00 89.38 74 ARG A C 1
ATOM 577 O O . ARG A 1 74 ? 1.276 -7.036 -3.962 1.00 89.38 74 ARG A O 1
ATOM 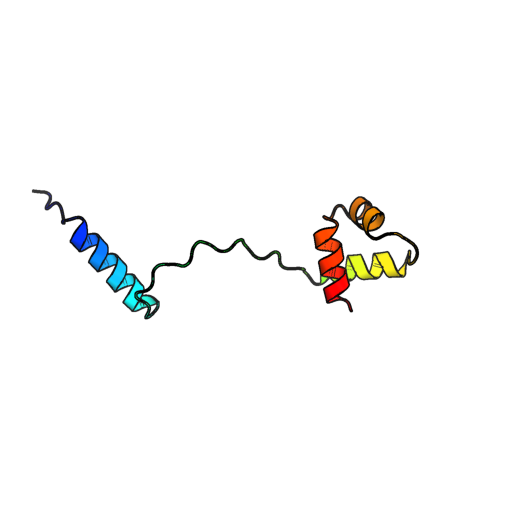584 N N . ILE A 1 75 ? 2.670 -5.315 -4.368 1.00 89.00 75 ILE A N 1
ATOM 585 C CA . ILE A 1 75 ? 2.024 -4.873 -5.611 1.00 89.00 75 ILE A CA 1
ATOM 586 C C . ILE A 1 75 ? 2.026 -6.001 -6.647 1.00 89.00 75 ILE A C 1
ATOM 588 O O . ILE A 1 75 ? 0.987 -6.288 -7.220 1.00 89.00 75 ILE A O 1
ATOM 592 N N . MET A 1 76 ? 3.163 -6.678 -6.835 1.00 86.50 76 MET A N 1
ATOM 593 C CA . MET A 1 76 ? 3.273 -7.811 -7.761 1.00 86.50 76 MET A CA 1
ATOM 594 C C . MET A 1 76 ? 2.362 -8.979 -7.368 1.00 86.50 76 MET A C 1
ATOM 596 O O . MET A 1 76 ? 1.776 -9.603 -8.238 1.00 86.50 76 MET A O 1
ATOM 600 N N . LYS A 1 77 ? 2.209 -9.259 -6.068 1.00 87.44 77 LYS A N 1
ATOM 601 C CA . LYS A 1 77 ? 1.288 -10.298 -5.585 1.00 87.44 77 LYS A CA 1
ATOM 602 C C . LYS A 1 77 ? -0.185 -9.930 -5.798 1.00 87.44 77 LYS A C 1
ATOM 604 O O . LYS A 1 77 ? -1.006 -10.815 -5.974 1.00 87.44 77 LYS A O 1
ATOM 609 N N . ASP A 1 78 ? -0.514 -8.642 -5.761 1.00 84.44 78 ASP A N 1
ATOM 610 C CA . ASP A 1 78 ? -1.866 -8.146 -6.046 1.00 84.44 78 ASP A CA 1
ATOM 611 C C . ASP A 1 78 ? -2.174 -8.070 -7.558 1.00 84.44 78 ASP A C 1
ATOM 613 O O . ASP A 1 78 ? -3.296 -7.705 -7.917 1.00 84.44 78 ASP A O 1
ATOM 617 N N . LEU A 1 79 ? -1.179 -8.320 -8.421 1.00 79.44 79 LEU A N 1
ATOM 618 C CA . LEU A 1 79 ? -1.283 -8.337 -9.887 1.00 79.44 79 LEU A CA 1
ATOM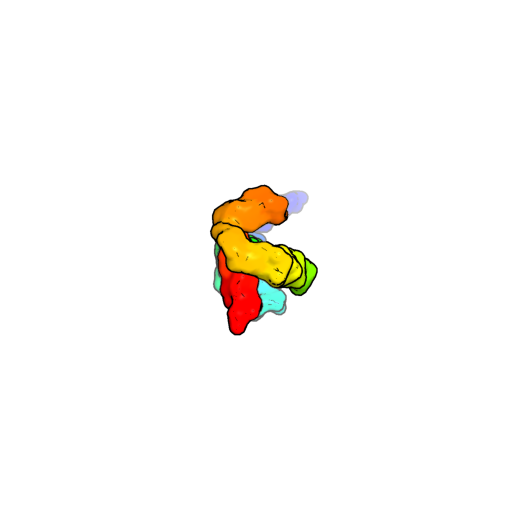 619 C C . LEU A 1 79 ? -1.378 -9.763 -10.475 1.00 79.44 79 LEU A C 1
ATOM 621 O O . LEU A 1 79 ? -1.770 -9.883 -11.633 1.00 79.44 79 LEU A O 1
ATOM 625 N N . GLU A 1 80 ? -1.017 -10.807 -9.711 1.00 65.12 80 GLU A N 1
ATOM 626 C CA . GLU A 1 80 ? -1.265 -12.230 -10.051 1.00 65.12 80 GLU A CA 1
ATOM 627 C C . GLU A 1 80 ? -2.759 -12.581 -9.986 1.00 65.12 80 GLU A C 1
ATOM 629 O O . GLU A 1 80 ? -3.217 -13.319 -10.889 1.00 65.12 80 GLU A O 1
#

Sequence (80 aa):
MAEEVPQQELAKQKLYAKFKRTGSVEDDKKAMATATVITDCAKQVVDDFFASDQTRSVRRAAEMLGIKRTLLQRIMKDLE

Organism: Nephila pilipes (NCBI:txid299642)

pLDDT: mean 80.57, std 10.03, range [40.25, 92.06]

S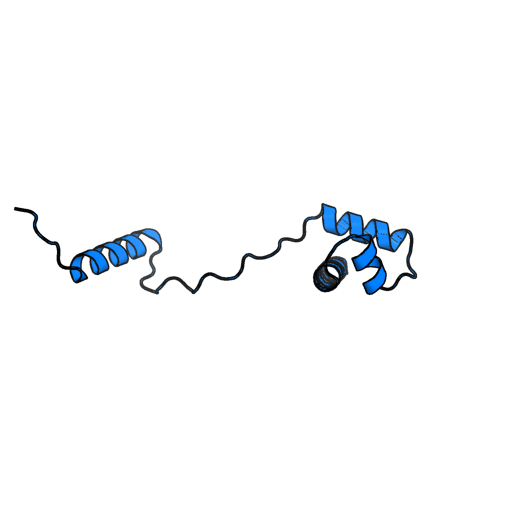econdary structure (DSSP, 8-state):
------HHHHHHHHHHHHHHHHS--SPPP--PPPP-PPPHHHHHHHHHHHHH-TT--HHHHHHHHTS-HHHHHHHHHTT-

Foldseek 3Di:
DDPPDPPVVVVVVVLVVVCVVPVDSDDDDDDDPDDDDDDPVNLVVLVVVCVVPVPDDLVVVCVVVVHDSVVSVVSVVVVD

Radius of gyration: 24.52 Å; chains: 1; bounding box: 41×40×65 Å